Protein AF-A0A1H9ZX00-F1 (afdb_monomer_lite)

InterPro domains:
  IPR027417 P-loop containing nucleoside triphosphate hydrolase [G3DSA:3.40.50.300] (29-117)
  IPR027417 P-loop containing nucleoside triphosphate hydrolase [SSF52540] (1-117)
  IPR050093 ABC Transporter, Small Molecule Importer [PTHR42781] (38-117)

Organism: NCBI:txid29364

Sequence (117 aa):
MIRLECIDKVYRGESFEEKALNHVSLQIKDGEYFLDDIEIHNLPITQLHNIRKRKISFVFQQFALMNHCSVYENIEVPLLAQNVKKAIRKQIIMEKLEMLNIKELKNKLPIHISGGQ

Structure (mmCIF, N/CA/C/O backbone):
data_AF-A0A1H9ZX00-F1
#
_entry.id   AF-A0A1H9ZX00-F1
#
loop_
_atom_site.group_PDB
_atom_site.id
_atom_site.type_symbol
_atom_site.label_atom_id
_atom_site.label_alt_id
_atom_site.label_comp_id
_atom_site.label_asym_id
_atom_site.label_entity_id
_atom_site.label_seq_id
_atom_site.pdbx_PDB_ins_code
_atom_site.Cartn_x
_atom_site.Cartn_y
_atom_site.Cartn_z
_atom_site.occupancy
_atom_site.B_iso_or_equiv
_atom_site.auth_seq_id
_atom_site.auth_comp_id
_atom_site.auth_asym_id
_atom_site.auth_atom_id
_atom_site.pdbx_PDB_model_num
ATOM 1 N N . MET A 1 1 ? 16.647 -22.622 -13.330 1.00 27.69 1 MET A N 1
ATOM 2 C CA . MET A 1 1 ? 16.399 -22.972 -11.910 1.00 27.69 1 MET A CA 1
ATOM 3 C C . MET A 1 1 ? 16.317 -21.663 -11.136 1.00 27.69 1 MET A C 1
ATOM 5 O O . MET A 1 1 ? 17.322 -20.973 -11.053 1.00 27.69 1 MET A O 1
ATOM 9 N N . ILE A 1 2 ? 15.132 -21.252 -10.671 1.00 28.84 2 ILE A N 1
ATOM 10 C CA . ILE A 1 2 ? 14.977 -19.963 -9.973 1.00 28.84 2 ILE A CA 1
ATOM 11 C C . ILE A 1 2 ? 15.539 -20.131 -8.560 1.00 28.84 2 ILE A C 1
ATOM 13 O O . ILE A 1 2 ? 14.913 -20.765 -7.712 1.00 28.84 2 ILE A O 1
ATOM 17 N N . ARG A 1 3 ? 16.739 -19.600 -8.313 1.00 31.20 3 ARG A N 1
ATOM 18 C CA . ARG A 1 3 ? 17.324 -19.537 -6.973 1.00 31.20 3 ARG A CA 1
ATOM 19 C C . ARG A 1 3 ? 17.096 -18.134 -6.430 1.00 31.20 3 ARG A C 1
ATOM 21 O O . ARG A 1 3 ? 17.747 -17.185 -6.844 1.00 31.20 3 ARG A O 1
ATOM 28 N N . LEU A 1 4 ? 16.125 -18.015 -5.535 1.00 35.94 4 LEU A N 1
ATOM 29 C CA . LEU A 1 4 ? 15.854 -16.780 -4.811 1.00 35.94 4 LEU A CA 1
ATOM 30 C C . LEU A 1 4 ? 16.913 -16.655 -3.701 1.00 35.94 4 LEU A C 1
ATOM 32 O O . LEU A 1 4 ? 16.782 -17.265 -2.643 1.00 35.94 4 LEU A O 1
ATOM 36 N N . GLU A 1 5 ? 18.007 -15.942 -3.969 1.00 33.47 5 GLU A N 1
ATOM 37 C CA . GLU A 1 5 ? 19.001 -15.567 -2.951 1.00 33.47 5 GLU A CA 1
ATOM 38 C C . GLU A 1 5 ? 18.550 -14.242 -2.289 1.00 33.47 5 GLU A C 1
ATOM 40 O O . GLU A 1 5 ? 18.015 -13.371 -2.971 1.00 33.47 5 GLU A O 1
ATOM 45 N N . CYS A 1 6 ? 18.697 -14.118 -0.960 1.00 34.50 6 CYS A N 1
ATOM 46 C CA . CYS A 1 6 ? 18.129 -13.046 -0.110 1.00 34.50 6 CYS A CA 1
ATOM 47 C C . CYS A 1 6 ? 16.599 -13.087 0.120 1.00 34.50 6 CYS A C 1
ATOM 49 O O . CYS A 1 6 ? 15.951 -12.044 0.213 1.00 34.50 6 CYS A O 1
ATOM 51 N N . ILE A 1 7 ? 16.006 -14.277 0.285 1.00 37.69 7 ILE A N 1
ATOM 52 C CA . 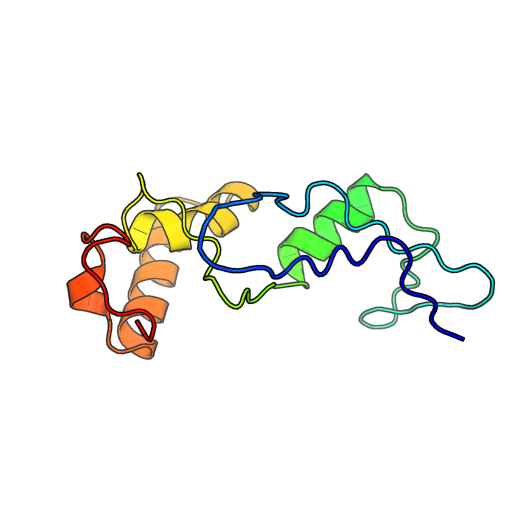ILE A 1 7 ? 14.734 -14.398 1.021 1.00 37.69 7 ILE A CA 1
ATOM 53 C C . ILE A 1 7 ? 15.067 -14.588 2.498 1.00 37.69 7 ILE A C 1
ATOM 55 O O . ILE A 1 7 ? 15.216 -15.716 2.967 1.00 37.69 7 ILE A O 1
ATOM 59 N N . ASP A 1 8 ? 15.169 -13.486 3.235 1.00 32.84 8 ASP A N 1
ATOM 60 C CA . ASP A 1 8 ? 15.180 -13.549 4.694 1.00 32.84 8 ASP A CA 1
ATOM 61 C C . ASP A 1 8 ? 13.766 -13.887 5.169 1.00 32.84 8 ASP A C 1
ATOM 63 O O . ASP A 1 8 ? 12.885 -13.038 5.302 1.00 32.84 8 ASP A O 1
ATOM 67 N N . LYS A 1 9 ? 13.532 -15.180 5.383 1.00 36.09 9 LYS A N 1
ATOM 68 C CA . LYS A 1 9 ? 12.382 -15.679 6.128 1.00 36.09 9 LYS A CA 1
ATOM 69 C C . LYS A 1 9 ? 12.851 -15.896 7.564 1.00 36.09 9 LYS A C 1
ATOM 71 O O . LYS A 1 9 ? 13.351 -16.968 7.889 1.00 36.09 9 LYS A O 1
ATOM 76 N N . VAL A 1 10 ? 12.716 -14.879 8.413 1.00 31.44 10 VAL A N 1
ATOM 77 C CA . VAL A 1 10 ? 12.960 -15.021 9.855 1.00 31.44 10 VAL A CA 1
ATOM 78 C C . VAL A 1 10 ? 11.620 -15.022 10.576 1.00 31.44 10 VAL A C 1
ATOM 80 O O . VAL A 1 10 ? 10.887 -14.041 10.567 1.00 31.44 10 VAL A O 1
ATOM 83 N N . TYR A 1 11 ? 11.305 -16.160 11.186 1.00 33.22 11 TYR A N 1
ATOM 84 C CA . TYR A 1 11 ? 10.264 -16.302 12.192 1.00 33.22 11 TYR A CA 1
ATOM 85 C C . TYR A 1 11 ? 10.911 -16.881 13.438 1.00 33.22 11 TYR A C 1
ATOM 87 O O . TYR A 1 11 ? 11.432 -17.995 13.372 1.00 33.22 11 TYR A O 1
ATOM 95 N N . ARG A 1 12 ? 10.824 -16.181 14.571 1.00 24.89 12 ARG A N 1
ATOM 96 C CA . ARG A 1 12 ? 10.861 -16.810 15.897 1.00 24.89 12 ARG A CA 1
ATOM 97 C C . ARG A 1 12 ? 10.168 -15.939 16.940 1.00 24.89 12 ARG A C 1
ATOM 99 O O . ARG A 1 12 ? 10.262 -14.719 16.904 1.00 24.89 12 ARG A O 1
ATOM 106 N N . GLY A 1 13 ? 9.400 -16.620 17.789 1.00 40.22 13 GLY A N 1
ATOM 107 C CA . GLY A 1 13 ? 8.491 -16.048 18.772 1.00 40.22 13 GLY A CA 1
ATOM 108 C C . GLY A 1 13 ? 9.150 -15.562 20.064 1.00 40.22 13 GLY A C 1
ATOM 109 O O . GLY A 1 13 ? 10.326 -15.795 20.326 1.00 40.22 13 GLY A O 1
ATOM 1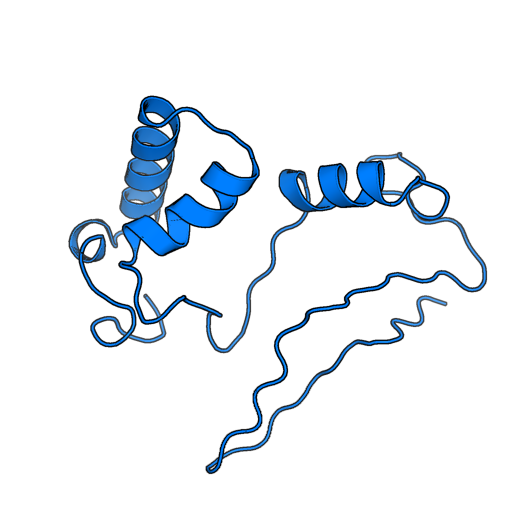10 N N . GLU A 1 14 ? 8.301 -14.879 20.830 1.00 35.50 14 GLU A N 1
ATOM 111 C CA . GLU A 1 14 ? 8.410 -14.296 22.178 1.00 35.50 14 GLU A CA 1
ATOM 112 C C . GLU A 1 14 ? 9.499 -13.263 22.485 1.00 35.50 14 GLU A C 1
ATOM 114 O O . GLU A 1 14 ? 9.352 -12.536 23.465 1.00 35.50 14 GLU A O 1
ATOM 119 N N . SER A 1 15 ? 10.517 -13.048 21.653 1.00 36.06 15 SER A N 1
ATOM 120 C CA . SER A 1 15 ? 11.398 -11.876 21.812 1.00 36.06 15 SER A CA 1
ATOM 121 C C . SER A 1 15 ? 11.976 -11.451 20.462 1.00 36.06 15 SER A C 1
ATOM 123 O O . SER A 1 15 ? 12.769 -12.168 19.868 1.00 36.06 15 SER A O 1
ATOM 125 N N . PHE A 1 16 ? 11.492 -10.314 19.961 1.00 32.75 16 PHE A N 1
ATOM 126 C CA . PHE A 1 16 ? 11.690 -9.729 18.629 1.00 32.75 16 PHE A CA 1
ATOM 127 C C . PHE A 1 16 ? 13.099 -9.866 18.011 1.00 32.75 16 PHE A C 1
ATOM 129 O O . PHE A 1 16 ? 14.083 -9.451 18.614 1.00 32.75 16 PHE A O 1
ATOM 136 N N . GLU A 1 17 ? 13.159 -10.267 16.733 1.00 29.73 17 GLU A N 1
ATOM 137 C CA . GLU A 1 17 ? 14.181 -9.796 15.786 1.00 29.73 17 GLU A CA 1
ATOM 138 C C . GLU A 1 17 ? 13.500 -9.242 14.528 1.00 29.73 17 GLU A C 1
ATOM 140 O O . GLU A 1 17 ? 12.862 -9.955 13.752 1.00 29.73 17 GLU A O 1
ATOM 145 N N . GLU A 1 18 ? 13.629 -7.930 14.354 1.00 38.25 18 GLU A N 1
ATOM 146 C CA . GLU A 1 18 ? 13.104 -7.155 13.240 1.00 38.25 18 GLU A CA 1
ATOM 147 C C . GLU A 1 18 ? 14.196 -7.043 12.162 1.00 38.25 18 GLU A C 1
ATOM 149 O O . GLU A 1 18 ? 15.205 -6.361 12.341 1.00 38.25 18 GLU A O 1
ATOM 154 N N . LYS A 1 19 ? 14.008 -7.715 11.021 1.00 34.88 19 LYS A N 1
ATOM 155 C CA . LYS A 1 19 ? 14.746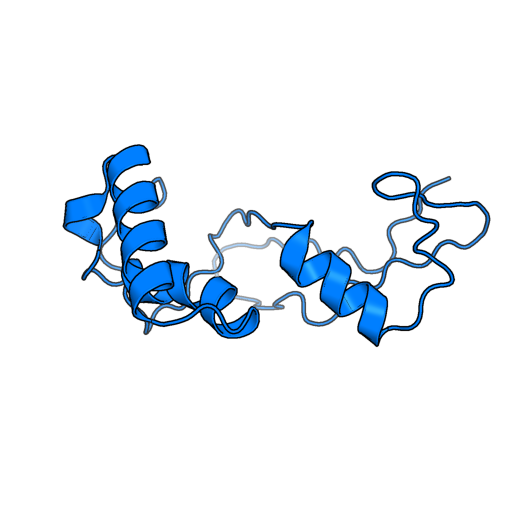 -7.420 9.784 1.00 34.88 19 LYS A CA 1
ATOM 156 C C . LYS A 1 19 ? 13.757 -7.180 8.657 1.00 34.88 19 LYS A C 1
ATOM 158 O O . LYS A 1 19 ? 13.352 -8.085 7.933 1.00 34.88 19 LYS A O 1
ATOM 163 N N . ALA A 1 20 ? 13.353 -5.919 8.541 1.00 35.94 20 ALA A N 1
ATOM 164 C CA . ALA A 1 20 ? 12.619 -5.418 7.395 1.00 35.94 20 ALA A CA 1
ATOM 165 C C . ALA A 1 20 ? 13.467 -5.565 6.118 1.00 35.94 20 ALA A C 1
ATOM 167 O O . ALA A 1 20 ? 14.665 -5.275 6.100 1.00 35.94 20 ALA A O 1
ATOM 168 N N . LEU A 1 21 ? 12.806 -6.037 5.062 1.00 42.78 21 LEU A N 1
ATOM 169 C CA . LEU A 1 21 ? 13.308 -6.411 3.737 1.00 42.78 21 LEU A CA 1
ATOM 170 C C . LEU A 1 21 ? 13.912 -5.233 2.949 1.00 42.78 21 LEU A C 1
ATOM 172 O O . LEU A 1 21 ? 13.413 -4.854 1.889 1.00 42.78 21 LEU A O 1
ATOM 176 N N . ASN A 1 22 ? 15.005 -4.652 3.434 1.00 35.31 22 ASN A N 1
ATOM 177 C CA . ASN A 1 22 ? 15.634 -3.508 2.775 1.00 35.31 22 ASN A CA 1
ATOM 178 C C . ASN A 1 22 ? 16.297 -3.866 1.429 1.00 35.31 22 ASN A C 1
ATOM 180 O O . ASN A 1 22 ? 16.512 -2.974 0.609 1.00 35.31 22 ASN A O 1
ATOM 184 N N . HIS A 1 23 ? 16.567 -5.147 1.140 1.00 38.50 23 HIS A N 1
ATOM 185 C CA . HIS A 1 23 ? 17.299 -5.565 -0.063 1.00 38.50 23 HIS A CA 1
ATOM 186 C C . HIS A 1 23 ? 16.733 -6.834 -0.716 1.00 38.50 23 HIS A C 1
ATOM 188 O O . HIS A 1 23 ? 17.378 -7.877 -0.744 1.00 38.50 23 HIS A O 1
ATOM 194 N N . VAL A 1 24 ? 15.543 -6.750 -1.319 1.00 42.56 24 VAL A N 1
ATOM 195 C CA . VAL A 1 24 ? 15.132 -7.768 -2.302 1.00 42.56 24 VAL A CA 1
ATOM 196 C C . VAL A 1 24 ? 15.901 -7.520 -3.608 1.00 42.56 24 VAL A C 1
ATOM 198 O O . VAL A 1 24 ? 15.522 -6.674 -4.432 1.00 42.56 24 VAL A O 1
ATOM 201 N N . SER A 1 25 ? 17.006 -8.241 -3.803 1.00 38.91 25 SER A N 1
ATOM 202 C CA . SER A 1 25 ? 17.698 -8.354 -5.091 1.00 38.91 25 SER A CA 1
ATOM 203 C C . SER A 1 25 ? 17.313 -9.664 -5.773 1.00 38.91 25 SER A C 1
ATOM 205 O O . SER A 1 25 ? 17.641 -10.740 -5.293 1.00 38.91 25 SER A O 1
ATOM 207 N N . LEU A 1 26 ? 16.630 -9.567 -6.913 1.00 42.94 26 LEU A N 1
ATOM 208 C CA . LEU A 1 26 ? 16.442 -10.689 -7.830 1.00 42.94 26 LEU A CA 1
ATOM 209 C C . LEU A 1 26 ? 17.709 -10.787 -8.684 1.00 42.94 26 LEU A C 1
ATOM 211 O O . LEU A 1 26 ? 17.929 -9.926 -9.532 1.00 42.94 26 LEU A O 1
ATOM 215 N N . GLN A 1 27 ? 18.546 -11.793 -8.435 1.00 42.06 27 GLN A N 1
ATOM 216 C CA . GLN A 1 27 ? 19.667 -12.139 -9.308 1.00 42.06 27 GLN A CA 1
ATOM 217 C C . GLN A 1 27 ? 19.367 -13.449 -10.028 1.00 42.06 27 GLN A C 1
ATOM 219 O O . GLN A 1 27 ? 19.034 -14.454 -9.400 1.00 42.06 27 GLN A O 1
ATOM 224 N N . ILE A 1 28 ? 19.494 -13.430 -11.352 1.00 46.78 28 ILE A N 1
ATOM 225 C CA . ILE A 1 28 ? 19.354 -14.613 -12.196 1.00 46.78 28 ILE A CA 1
ATOM 226 C C . ILE A 1 28 ? 20.755 -15.041 -12.586 1.00 46.78 28 ILE A C 1
ATOM 228 O O . ILE A 1 28 ? 21.476 -14.280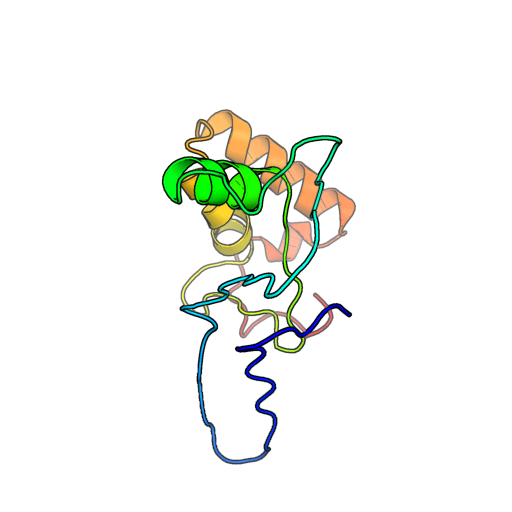 -13.220 1.00 46.78 28 ILE A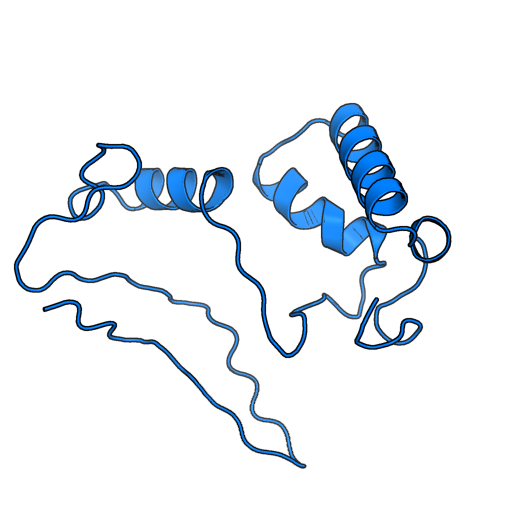 O 1
ATOM 232 N N . LYS A 1 29 ? 21.156 -16.233 -12.138 1.00 43.75 29 LYS A N 1
ATOM 233 C CA . LYS A 1 29 ? 22.495 -16.765 -12.408 1.00 43.75 29 LYS A CA 1
ATOM 234 C C . LYS A 1 29 ? 22.629 -17.413 -13.785 1.00 43.75 29 LYS A C 1
ATOM 236 O O . LYS A 1 29 ? 23.753 -17.494 -14.228 1.00 43.75 29 LYS A O 1
ATOM 241 N N . ASP A 1 30 ? 21.524 -17.806 -14.428 1.00 43.81 30 ASP A N 1
ATOM 242 C CA . ASP A 1 30 ? 21.430 -18.191 -15.847 1.00 43.81 30 ASP A CA 1
ATOM 243 C C . ASP A 1 30 ? 19.941 -18.298 -16.245 1.00 43.81 30 ASP A C 1
ATOM 245 O O . ASP A 1 30 ? 19.184 -19.064 -15.631 1.00 43.81 30 ASP A O 1
ATOM 249 N N . GLY A 1 31 ? 19.509 -17.514 -17.241 1.00 52.78 31 GLY A N 1
ATOM 250 C CA . GLY A 1 31 ? 18.151 -17.527 -17.804 1.00 52.78 31 GLY A CA 1
ATOM 251 C C . GLY A 1 31 ? 17.523 -16.141 -17.979 1.00 52.78 31 GLY A C 1
ATOM 252 O O . GLY A 1 31 ? 17.972 -15.160 -17.395 1.00 52.78 31 GLY A O 1
ATOM 253 N N . GLU A 1 32 ? 16.451 -16.073 -18.766 1.00 55.94 32 GLU A N 1
ATOM 254 C CA . GLU A 1 32 ? 15.712 -14.836 -19.012 1.00 55.94 32 GLU A CA 1
ATOM 255 C C . GLU A 1 32 ? 14.485 -14.744 -18.090 1.00 55.94 32 GLU A C 1
ATOM 257 O O . GLU A 1 32 ? 13.747 -15.715 -17.912 1.00 55.94 32 GLU A O 1
ATOM 262 N N . TYR A 1 33 ? 14.255 -13.575 -17.487 1.00 64.75 33 TYR A N 1
ATOM 263 C CA . TYR A 1 33 ? 13.026 -13.287 -16.739 1.00 64.75 33 TYR A CA 1
ATOM 264 C C . TYR A 1 33 ? 12.285 -12.121 -17.354 1.00 64.75 33 TYR A C 1
ATOM 266 O O . TYR A 1 33 ? 12.803 -11.000 -17.411 1.00 64.75 33 TYR A O 1
ATOM 274 N N . PHE A 1 34 ? 11.056 -12.422 -17.754 1.00 64.50 34 PHE A N 1
ATOM 275 C CA . PHE A 1 34 ? 10.126 -11.485 -18.340 1.00 64.50 34 PHE A CA 1
ATOM 276 C C . PHE A 1 34 ? 9.005 -11.169 -17.353 1.00 64.50 34 PHE A C 1
ATOM 278 O O . PHE A 1 34 ? 8.452 -12.066 -16.716 1.00 64.50 34 PHE A O 1
ATOM 285 N N . LEU A 1 35 ? 8.658 -9.891 -17.248 1.00 68.31 35 LEU A N 1
ATOM 286 C CA . LEU A 1 35 ? 7.436 -9.424 -16.604 1.00 68.31 35 LEU A CA 1
ATOM 287 C C . LEU A 1 35 ? 6.647 -8.631 -17.642 1.00 68.31 35 LEU A C 1
ATOM 289 O O . LEU A 1 35 ? 7.160 -7.632 -18.137 1.00 68.31 35 LEU A O 1
ATOM 293 N N . ASP A 1 36 ? 5.422 -9.055 -17.956 1.00 70.19 36 ASP A N 1
ATOM 294 C CA . ASP A 1 36 ? 4.608 -8.458 -19.028 1.00 70.19 36 ASP A CA 1
ATOM 295 C C . ASP A 1 36 ? 5.388 -8.354 -20.363 1.00 70.19 36 ASP A C 1
ATOM 297 O O . ASP A 1 36 ? 5.437 -7.289 -20.971 1.00 70.19 36 ASP A O 1
ATOM 301 N N . ASP A 1 37 ? 6.067 -9.435 -20.769 1.00 76.00 37 ASP A N 1
ATOM 302 C CA . ASP A 1 37 ? 6.937 -9.511 -21.963 1.00 76.00 37 ASP A CA 1
ATOM 303 C C . ASP A 1 37 ? 8.171 -8.586 -21.949 1.00 76.00 37 ASP A C 1
ATOM 305 O O . ASP A 1 37 ? 8.890 -8.471 -22.941 1.00 76.00 37 ASP A O 1
ATOM 309 N N . ILE A 1 38 ? 8.474 -7.952 -20.812 1.00 69.81 38 ILE A N 1
ATOM 310 C CA . ILE A 1 38 ? 9.666 -7.118 -20.637 1.00 69.81 38 ILE A CA 1
ATOM 311 C C . ILE A 1 38 ? 10.743 -7.928 -19.932 1.00 69.81 38 ILE A C 1
ATOM 313 O O . ILE A 1 38 ? 10.557 -8.345 -18.792 1.00 69.81 38 ILE A O 1
ATOM 317 N N . GLU A 1 39 ? 11.894 -8.092 -20.573 1.00 76.56 39 GLU A N 1
ATOM 318 C CA . GLU A 1 39 ? 13.079 -8.688 -19.966 1.00 76.56 39 GLU A CA 1
ATOM 319 C C . GLU A 1 39 ? 13.609 -7.781 -18.845 1.00 76.56 39 GLU A C 1
ATOM 321 O O . GLU A 1 39 ? 14.161 -6.713 -19.109 1.00 76.56 39 GLU A O 1
ATOM 326 N N . ILE A 1 40 ? 13.425 -8.164 -17.577 1.00 76.00 40 ILE A N 1
ATOM 327 C CA . ILE A 1 40 ? 13.705 -7.235 -16.471 1.00 76.00 40 ILE A CA 1
ATOM 328 C C . ILE A 1 40 ? 15.104 -7.365 -15.862 1.00 76.00 40 ILE A C 1
ATOM 330 O O . ILE A 1 40 ? 15.574 -6.442 -15.204 1.00 76.00 40 ILE A O 1
ATOM 334 N N . HIS A 1 41 ? 15.777 -8.499 -16.046 1.00 72.19 41 HIS A N 1
ATOM 335 C CA . HIS A 1 41 ? 17.026 -8.813 -15.343 1.00 72.19 41 HIS A CA 1
ATOM 336 C C . HIS A 1 41 ? 18.245 -8.022 -15.847 1.00 72.19 41 HIS A C 1
ATOM 338 O O . HIS A 1 41 ? 19.201 -7.848 -15.096 1.00 72.19 41 HIS A O 1
ATOM 344 N N . ASN A 1 42 ? 18.163 -7.471 -17.060 1.00 74.31 42 ASN A N 1
ATOM 345 C CA . ASN A 1 42 ? 19.163 -6.575 -17.643 1.00 74.31 42 ASN A CA 1
ATOM 346 C C . ASN A 1 42 ? 18.782 -5.086 -17.535 1.00 74.31 42 ASN A C 1
ATOM 348 O O . ASN A 1 42 ? 19.498 -4.219 -18.041 1.00 74.31 42 ASN A O 1
ATOM 352 N N . LEU A 1 43 ? 17.667 -4.752 -16.872 1.00 78.31 43 LEU A N 1
ATOM 353 C CA . LEU A 1 43 ? 17.230 -3.363 -16.768 1.00 78.31 43 LEU A CA 1
ATOM 354 C C . LEU A 1 43 ? 18.039 -2.576 -15.729 1.00 78.31 43 LEU A C 1
ATOM 356 O O . LEU A 1 43 ? 18.352 -3.088 -14.650 1.00 78.31 43 LEU A O 1
ATOM 360 N N . PRO A 1 44 ? 18.288 -1.277 -15.981 1.00 84.25 44 PRO A N 1
ATOM 361 C CA . PRO A 1 44 ? 18.848 -0.381 -14.982 1.00 84.25 44 PRO A CA 1
ATOM 362 C C . PRO A 1 44 ? 18.017 -0.368 -13.696 1.00 84.25 44 PRO A C 1
ATOM 364 O O . PRO A 1 44 ? 16.783 -0.409 -13.722 1.00 84.25 44 PRO A O 1
ATOM 367 N N . ILE A 1 45 ? 18.685 -0.195 -12.554 1.00 77.94 45 ILE A N 1
ATOM 368 C CA . ILE A 1 45 ? 18.041 -0.219 -11.231 1.00 77.94 45 ILE A CA 1
ATOM 369 C C . ILE A 1 45 ? 16.895 0.796 -11.091 1.00 77.94 45 ILE A C 1
ATOM 371 O O . ILE A 1 45 ? 15.906 0.550 -10.404 1.00 77.94 45 ILE A O 1
ATOM 375 N N . THR A 1 46 ? 16.988 1.930 -11.785 1.00 80.94 46 THR A N 1
ATOM 376 C CA . THR A 1 46 ? 15.943 2.960 -11.837 1.00 80.94 46 THR A CA 1
ATOM 377 C C . THR A 1 46 ? 14.674 2.458 -12.526 1.00 80.94 46 THR A C 1
ATOM 379 O O . THR A 1 46 ? 13.568 2.728 -12.055 1.00 80.94 46 THR A O 1
ATOM 382 N N . GLN A 1 47 ? 14.815 1.687 -13.603 1.00 81.75 47 GLN A N 1
ATOM 383 C CA . GLN A 1 47 ? 13.692 1.077 -14.310 1.00 81.75 47 GLN A CA 1
ATOM 384 C C . GLN A 1 47 ? 13.085 -0.060 -13.487 1.00 81.75 47 GLN A C 1
ATOM 386 O O . GLN A 1 47 ? 11.864 -0.112 -13.334 1.00 81.75 47 GLN A O 1
ATOM 391 N N . LEU A 1 48 ? 13.922 -0.882 -12.847 1.00 79.56 48 LEU A N 1
ATOM 392 C CA . LEU A 1 48 ? 13.468 -1.897 -11.893 1.00 79.56 48 LEU A CA 1
ATOM 393 C C . LEU A 1 48 ? 12.654 -1.289 -10.743 1.00 79.56 48 LEU A C 1
ATOM 395 O O . LEU A 1 48 ? 11.597 -1.812 -10.391 1.00 79.56 48 LEU A O 1
ATOM 399 N N . HIS A 1 49 ? 13.092 -0.159 -10.182 1.00 78.62 49 HIS A N 1
ATOM 400 C CA . HIS A 1 49 ? 12.324 0.558 -9.162 1.00 78.62 49 HIS A CA 1
ATOM 401 C C . HIS A 1 49 ? 10.964 1.034 -9.679 1.00 78.62 49 HIS A C 1
ATOM 403 O O . HIS A 1 49 ? 9.964 0.901 -8.973 1.00 78.62 49 HIS A O 1
ATOM 409 N N . ASN A 1 50 ? 10.902 1.557 -10.904 1.00 81.31 50 ASN A N 1
ATOM 410 C CA . ASN A 1 50 ? 9.643 2.000 -11.502 1.00 81.31 50 ASN A CA 1
ATOM 411 C C . ASN A 1 50 ? 8.675 0.838 -11.739 1.00 81.31 50 ASN A C 1
ATOM 413 O O . ASN A 1 50 ? 7.482 0.977 -11.464 1.00 81.31 50 ASN A O 1
ATOM 417 N N . ILE A 1 51 ? 9.188 -0.307 -12.194 1.00 81.25 51 ILE A N 1
ATOM 418 C CA . ILE A 1 51 ? 8.405 -1.534 -12.358 1.00 81.25 51 ILE A CA 1
ATOM 419 C C . ILE A 1 51 ? 7.861 -1.987 -11.003 1.00 81.25 51 ILE A C 1
ATOM 421 O O . ILE A 1 51 ? 6.649 -2.134 -10.854 1.00 81.25 51 ILE A O 1
ATOM 425 N N . ARG A 1 52 ? 8.723 -2.116 -9.985 1.00 78.62 52 ARG A N 1
ATOM 426 C CA . ARG A 1 52 ? 8.316 -2.522 -8.628 1.00 78.62 52 ARG A CA 1
ATOM 427 C C . ARG A 1 52 ? 7.206 -1.634 -8.075 1.00 78.62 52 ARG A C 1
ATOM 429 O O . ARG A 1 52 ? 6.197 -2.152 -7.622 1.00 78.62 52 ARG A O 1
ATOM 436 N N . LYS A 1 53 ? 7.357 -0.309 -8.182 1.00 77.38 53 LYS A N 1
ATOM 437 C CA . LYS A 1 53 ? 6.368 0.665 -7.688 1.00 77.38 53 LYS A CA 1
ATOM 438 C C . LYS A 1 53 ? 4.990 0.552 -8.347 1.00 77.38 53 LYS A C 1
ATOM 440 O O . LYS A 1 53 ? 4.020 1.006 -7.751 1.00 77.38 53 LYS A O 1
ATOM 445 N N . ARG A 1 54 ? 4.905 0.036 -9.578 1.00 80.31 54 ARG A N 1
ATOM 446 C CA . ARG A 1 54 ? 3.672 0.046 -10.388 1.00 80.31 54 ARG A CA 1
ATOM 447 C C . ARG A 1 54 ? 3.037 -1.325 -10.583 1.00 80.31 54 ARG A C 1
ATOM 449 O O . ARG A 1 54 ? 1.838 -1.394 -10.826 1.00 80.31 54 ARG A O 1
ATOM 456 N N . LYS A 1 55 ? 3.836 -2.388 -10.557 1.00 78.44 55 LYS A N 1
ATOM 457 C CA . LYS A 1 55 ? 3.427 -3.733 -10.989 1.00 78.44 55 LYS A CA 1
ATOM 458 C C . LYS A 1 55 ? 3.519 -4.778 -9.889 1.00 78.44 55 LYS A C 1
ATOM 460 O O . LYS A 1 55 ? 2.937 -5.844 -10.027 1.00 78.44 55 LYS A O 1
ATOM 465 N N . ILE A 1 56 ? 4.246 -4.490 -8.812 1.00 80.31 56 ILE A N 1
ATOM 466 C CA . ILE A 1 56 ? 4.508 -5.458 -7.751 1.00 80.31 56 ILE A CA 1
ATOM 467 C C . ILE A 1 56 ? 3.916 -4.929 -6.450 1.00 80.31 56 ILE A C 1
ATOM 469 O O . ILE A 1 56 ? 4.066 -3.761 -6.103 1.00 80.31 56 ILE A O 1
ATOM 473 N N . SER A 1 57 ? 3.217 -5.800 -5.733 1.00 78.31 57 SER A N 1
ATOM 474 C CA . SER A 1 57 ? 2.679 -5.539 -4.399 1.00 78.31 57 SER A CA 1
ATOM 475 C C . SER A 1 57 ? 3.085 -6.675 -3.471 1.00 78.31 57 SER A C 1
ATOM 477 O O . SER A 1 57 ? 3.262 -7.809 -3.914 1.00 78.31 57 SER A O 1
ATOM 479 N N . PHE A 1 58 ? 3.251 -6.365 -2.189 1.00 79.00 58 PHE A N 1
ATOM 480 C CA . PHE A 1 58 ? 3.667 -7.324 -1.171 1.00 79.00 58 PHE A CA 1
ATOM 481 C C . PHE A 1 58 ? 2.583 -7.436 -0.104 1.00 79.00 58 PHE A C 1
ATOM 483 O O . PHE A 1 58 ? 1.981 -6.434 0.275 1.00 79.00 58 PHE A O 1
ATOM 490 N N . VAL A 1 59 ? 2.365 -8.652 0.393 1.00 79.12 59 VAL A N 1
ATOM 491 C CA . VAL A 1 59 ? 1.528 -8.925 1.563 1.00 79.12 59 VAL A CA 1
ATOM 492 C C . VAL A 1 59 ? 2.394 -9.668 2.569 1.00 79.12 59 VAL A C 1
ATOM 494 O O . VAL A 1 59 ? 3.011 -10.681 2.235 1.00 79.12 59 VAL A O 1
ATOM 497 N N . PHE A 1 60 ? 2.463 -9.147 3.790 1.00 78.31 60 PHE A N 1
ATOM 498 C CA . PHE A 1 60 ? 3.272 -9.700 4.872 1.00 78.31 60 PHE A CA 1
ATOM 499 C C . PHE A 1 60 ? 2.373 -10.334 5.924 1.00 78.31 60 PHE A C 1
ATOM 501 O O . PHE A 1 60 ? 1.283 -9.839 6.192 1.00 78.31 60 PHE A O 1
ATOM 508 N N . GLN A 1 61 ? 2.848 -11.400 6.563 1.00 75.88 61 GLN A N 1
ATOM 509 C CA . GLN A 1 61 ? 2.081 -12.086 7.606 1.00 75.88 61 GLN A CA 1
ATOM 510 C C . GLN A 1 61 ? 1.893 -11.232 8.878 1.00 75.88 61 GLN A C 1
ATOM 512 O O . GLN A 1 61 ? 0.867 -11.366 9.530 1.00 75.88 61 GLN A O 1
ATOM 517 N N . GLN A 1 62 ? 2.823 -10.321 9.198 1.00 78.31 62 GLN A N 1
ATOM 518 C CA . GLN A 1 62 ? 2.679 -9.302 10.258 1.00 78.31 62 GLN A CA 1
ATOM 519 C C . GLN A 1 62 ? 2.213 -7.937 9.716 1.00 78.31 62 GLN A C 1
ATOM 521 O O . GLN A 1 62 ? 2.434 -6.910 10.353 1.00 78.31 62 GLN A O 1
ATOM 526 N N . PHE A 1 63 ? 1.597 -7.903 8.530 1.00 78.62 63 PHE A N 1
ATOM 527 C CA . PHE A 1 63 ? 0.954 -6.731 7.909 1.00 78.62 63 PHE A CA 1
ATOM 528 C C . PHE A 1 63 ? 1.864 -5.534 7.564 1.00 78.62 63 PHE A C 1
ATOM 530 O O . PHE A 1 63 ? 1.469 -4.708 6.750 1.00 78.62 63 PHE A O 1
ATOM 537 N N . ALA A 1 64 ? 3.087 -5.460 8.106 1.00 85.56 64 ALA A N 1
ATOM 538 C CA . ALA A 1 64 ? 4.087 -4.409 7.874 1.00 85.56 64 ALA A CA 1
ATOM 539 C C . ALA A 1 64 ? 3.516 -2.975 7.925 1.00 85.56 64 ALA A C 1
ATOM 541 O O . ALA A 1 64 ? 3.944 -2.097 7.175 1.00 85.56 64 ALA A O 1
ATOM 542 N N . LEU A 1 65 ? 2.533 -2.746 8.800 1.00 90.62 65 LEU A N 1
ATOM 543 C CA . LEU A 1 65 ? 1.905 -1.442 8.977 1.00 90.62 65 LEU A CA 1
ATOM 544 C C . LEU A 1 65 ? 2.818 -0.515 9.789 1.00 90.62 65 LEU A C 1
ATOM 546 O O . LEU A 1 65 ? 3.446 -0.917 10.768 1.00 90.62 65 LEU A O 1
ATOM 550 N N . MET A 1 66 ? 2.851 0.760 9.417 1.00 92.50 66 MET A N 1
ATOM 551 C CA . MET A 1 66 ? 3.475 1.815 10.208 1.00 92.50 66 MET A CA 1
ATOM 552 C C . MET A 1 66 ? 2.590 2.114 11.418 1.00 92.50 66 MET A C 1
ATOM 554 O O . MET A 1 66 ? 1.526 2.721 11.293 1.00 92.50 66 MET A O 1
ATOM 558 N N . ASN A 1 67 ? 3.051 1.707 12.601 1.00 91.88 67 ASN A N 1
ATOM 559 C CA . ASN A 1 67 ? 2.294 1.799 13.856 1.00 91.88 67 ASN A CA 1
ATOM 560 C C . ASN A 1 67 ? 1.933 3.232 14.284 1.00 91.88 67 ASN A C 1
ATOM 562 O O . ASN A 1 67 ? 0.982 3.428 15.036 1.00 91.88 67 ASN A O 1
ATOM 566 N N . HIS A 1 68 ? 2.685 4.228 13.810 1.00 93.44 68 HIS A N 1
ATOM 567 C CA . HIS A 1 68 ? 2.457 5.650 14.088 1.00 93.44 68 HIS A CA 1
ATOM 568 C C . HIS A 1 68 ? 1.577 6.343 13.034 1.00 93.44 68 HIS A C 1
ATOM 570 O O . HIS A 1 68 ? 1.328 7.540 13.142 1.00 93.44 68 HIS A O 1
ATOM 576 N N . CYS A 1 69 ? 1.115 5.603 12.025 1.00 95.00 69 CYS A N 1
ATOM 577 C CA . CYS A 1 69 ? 0.222 6.085 10.982 1.00 95.00 69 CYS A CA 1
ATOM 578 C C . CYS A 1 69 ? -1.148 5.426 11.132 1.00 95.00 69 CYS A C 1
ATOM 580 O O . CYS A 1 69 ? -1.259 4.252 11.480 1.00 95.00 69 CYS A O 1
ATOM 582 N N . SER A 1 70 ? -2.205 6.163 10.827 1.00 97.50 70 SER A N 1
ATOM 583 C CA . SER A 1 70 ? -3.561 5.631 10.706 1.00 97.50 70 SER A CA 1
ATOM 584 C C . SER A 1 70 ? -3.686 4.632 9.549 1.00 97.50 70 SER A C 1
ATOM 586 O O . SER A 1 70 ? -2.824 4.565 8.667 1.00 97.50 70 SER A O 1
ATOM 588 N N . VAL A 1 71 ? -4.781 3.867 9.515 1.00 96.31 71 VAL A N 1
ATOM 589 C CA . VAL A 1 71 ? -5.113 2.988 8.378 1.00 96.31 71 VAL A CA 1
ATOM 590 C C . VAL A 1 71 ? -5.113 3.777 7.065 1.00 96.31 71 VAL A C 1
ATOM 592 O O . VAL A 1 71 ? -4.522 3.342 6.080 1.00 96.31 71 VAL A O 1
ATOM 595 N N . TYR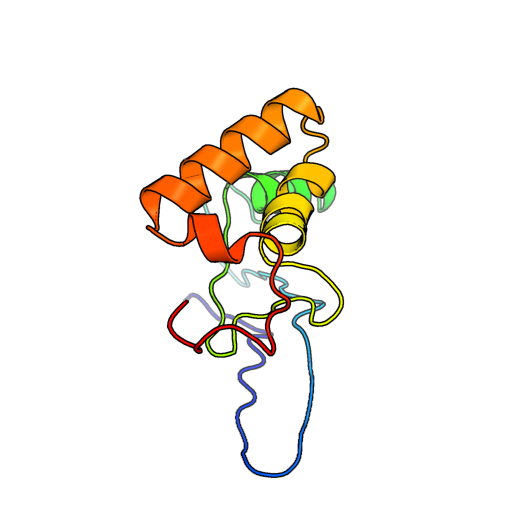 A 1 72 ? -5.709 4.973 7.053 1.00 97.75 72 TYR A N 1
ATOM 596 C CA . TYR A 1 72 ? -5.716 5.845 5.879 1.00 97.75 72 TYR A CA 1
ATOM 597 C C . TYR A 1 72 ? -4.295 6.191 5.414 1.00 97.75 72 TYR A C 1
ATOM 599 O O . TYR A 1 72 ? -3.986 6.071 4.230 1.00 97.75 72 TYR A O 1
ATOM 607 N N . GLU A 1 73 ? -3.427 6.603 6.338 1.00 96.94 73 GLU A N 1
ATOM 608 C CA . GLU A 1 73 ? -2.051 7.005 6.026 1.00 96.94 73 GLU A CA 1
ATOM 609 C C . GLU A 1 73 ? -1.205 5.818 5.551 1.00 96.94 73 GLU A C 1
ATOM 611 O O . GLU A 1 73 ? -0.443 5.956 4.595 1.00 96.94 73 GLU A O 1
ATOM 616 N N . ASN A 1 74 ? -1.396 4.633 6.139 1.00 95.12 74 ASN A N 1
ATOM 617 C CA . ASN A 1 74 ? -0.756 3.397 5.684 1.00 95.12 74 ASN A CA 1
ATOM 618 C C . ASN A 1 74 ? -1.110 3.067 4.223 1.00 95.12 74 ASN A C 1
ATOM 620 O O . ASN A 1 74 ? -0.225 2.724 3.439 1.00 95.12 74 ASN A O 1
ATOM 624 N N . ILE A 1 75 ? -2.378 3.237 3.829 1.00 95.06 75 ILE A N 1
ATOM 625 C CA . ILE A 1 75 ? -2.819 3.060 2.433 1.00 95.06 75 ILE A CA 1
ATOM 626 C C . ILE A 1 75 ? -2.289 4.202 1.538 1.00 95.06 75 ILE A C 1
ATOM 628 O O . ILE A 1 75 ? -2.047 4.007 0.344 1.00 95.06 75 ILE A O 1
ATOM 632 N N . GLU A 1 76 ? -2.077 5.403 2.087 1.00 96.19 76 GLU A N 1
ATOM 633 C CA . GLU A 1 76 ? -1.619 6.575 1.331 1.00 96.19 76 GLU A CA 1
ATOM 634 C C . GLU A 1 76 ? -0.135 6.514 0.927 1.00 96.19 76 GLU A C 1
ATOM 636 O O . GLU A 1 76 ? 0.223 6.998 -0.153 1.00 96.19 76 GLU A O 1
ATOM 641 N N . VAL A 1 77 ? 0.735 5.910 1.741 1.00 92.56 77 VAL A N 1
ATOM 642 C CA . VAL A 1 77 ? 2.191 5.856 1.493 1.00 92.56 77 VAL A CA 1
ATOM 643 C C . VAL A 1 77 ? 2.595 5.337 0.104 1.00 92.56 77 VAL A C 1
ATOM 645 O O . VAL A 1 77 ? 3.360 6.034 -0.577 1.00 92.56 77 VAL A O 1
ATOM 648 N N . PRO A 1 78 ? 2.097 4.192 -0.404 1.00 89.25 78 PRO A N 1
ATOM 649 C CA . PRO A 1 78 ? 2.455 3.740 -1.751 1.00 89.25 78 PRO A CA 1
ATOM 650 C C . PRO A 1 78 ? 1.989 4.707 -2.852 1.00 89.25 78 PRO A C 1
ATOM 652 O O . PRO A 1 78 ? 2.633 4.808 -3.898 1.00 89.25 78 PRO A O 1
ATOM 655 N N . LEU A 1 79 ? 0.907 5.457 -2.625 1.00 93.19 79 LEU A N 1
ATOM 656 C CA . LEU A 1 79 ? 0.404 6.454 -3.572 1.00 93.19 79 LEU A CA 1
ATOM 657 C C . LEU A 1 79 ? 1.254 7.735 -3.557 1.00 93.19 79 LEU A C 1
ATOM 659 O O . LEU A 1 79 ? 1.453 8.359 -4.604 1.00 93.19 79 LEU A O 1
ATOM 663 N N . LEU A 1 80 ? 1.793 8.114 -2.392 1.00 91.75 80 LEU A N 1
ATOM 664 C CA . LEU A 1 80 ? 2.786 9.187 -2.266 1.00 91.75 80 LEU A CA 1
ATOM 665 C C . LEU A 1 80 ? 4.079 8.830 -3.003 1.00 91.75 80 LEU A C 1
ATOM 667 O O . LEU A 1 80 ? 4.578 9.641 -3.780 1.00 91.75 80 LEU A O 1
ATOM 671 N N . ALA A 1 81 ? 4.571 7.598 -2.847 1.00 87.56 81 ALA A N 1
ATOM 672 C CA . ALA A 1 81 ? 5.772 7.114 -3.536 1.00 87.56 81 ALA A CA 1
ATOM 673 C C . ALA A 1 81 ? 5.638 7.086 -5.075 1.00 87.56 81 ALA A C 1
ATOM 675 O O . ALA A 1 81 ? 6.652 7.061 -5.789 1.00 87.56 81 ALA A O 1
ATOM 676 N N . GLN A 1 82 ? 4.395 7.088 -5.570 1.00 88.75 82 GLN A N 1
ATOM 677 C CA . GLN A 1 82 ? 4.015 7.182 -6.982 1.00 88.75 82 GLN A CA 1
ATOM 678 C C . GLN A 1 82 ? 3.671 8.613 -7.434 1.00 88.75 82 GLN A C 1
ATOM 680 O O . GLN A 1 82 ? 3.301 8.810 -8.590 1.00 88.75 82 GLN A O 1
ATOM 685 N N . ASN A 1 83 ? 3.806 9.618 -6.562 1.00 91.75 83 ASN A N 1
ATOM 686 C CA . ASN A 1 83 ? 3.473 11.022 -6.832 1.00 91.75 83 ASN A CA 1
ATOM 687 C C . ASN A 1 83 ? 2.012 11.249 -7.274 1.00 91.75 83 ASN A C 1
ATOM 689 O O . ASN A 1 83 ? 1.711 12.175 -8.032 1.00 91.75 83 ASN A O 1
ATOM 693 N N . VAL A 1 84 ? 1.073 10.427 -6.795 1.00 94.25 84 VAL A N 1
ATOM 694 C CA . VAL A 1 84 ? -0.355 10.599 -7.097 1.00 94.25 84 VAL A CA 1
ATOM 695 C C . VAL A 1 84 ? -0.874 11.864 -6.403 1.00 94.25 84 VAL A C 1
ATOM 697 O O . VAL A 1 84 ? -0.600 12.093 -5.224 1.00 94.25 84 VAL A O 1
ATOM 700 N N . LYS A 1 85 ? -1.645 12.701 -7.110 1.00 97.31 85 LYS A N 1
ATOM 701 C CA . LYS A 1 85 ? -2.198 13.959 -6.568 1.00 97.31 85 LYS A CA 1
ATOM 702 C C . LYS A 1 85 ? -3.129 13.703 -5.379 1.00 97.31 85 LYS A C 1
ATOM 704 O O . LYS A 1 85 ? -3.938 12.781 -5.418 1.00 97.31 85 LYS A O 1
ATOM 709 N N . LYS A 1 86 ? -3.096 14.579 -4.366 1.00 96.31 86 LYS A N 1
ATOM 710 C CA . LYS A 1 86 ? -3.858 14.444 -3.103 1.00 96.31 86 LYS A CA 1
ATOM 711 C C . LYS A 1 86 ? -5.347 14.126 -3.298 1.00 96.31 86 LYS A C 1
ATOM 713 O O . LYS A 1 86 ? -5.866 13.240 -2.630 1.00 96.31 86 LYS A O 1
ATOM 718 N N . ALA A 1 87 ? -6.020 14.817 -4.220 1.00 97.19 87 ALA A N 1
ATOM 719 C CA . ALA A 1 87 ? -7.438 14.584 -4.504 1.00 97.19 87 ALA A CA 1
ATOM 720 C C . ALA A 1 87 ? -7.704 13.155 -5.012 1.00 97.19 87 ALA A C 1
ATOM 722 O O . ALA A 1 87 ? -8.612 12.487 -4.526 1.00 97.19 87 ALA A O 1
ATOM 723 N N . ILE A 1 88 ? -6.856 12.670 -5.924 1.00 97.75 88 ILE A N 1
ATOM 724 C CA . ILE A 1 88 ? -6.946 11.323 -6.496 1.00 97.75 88 ILE A CA 1
ATOM 725 C C . ILE A 1 88 ? -6.618 10.274 -5.429 1.00 97.75 88 ILE A C 1
ATOM 727 O O . ILE A 1 88 ? -7.343 9.292 -5.302 1.00 97.75 88 ILE A O 1
ATOM 731 N N . ARG A 1 89 ? -5.582 10.500 -4.605 1.00 97.62 89 ARG A N 1
ATOM 732 C CA . ARG A 1 89 ? -5.247 9.587 -3.498 1.00 97.62 89 ARG A CA 1
ATOM 733 C C . ARG A 1 89 ? -6.426 9.400 -2.558 1.00 97.62 89 ARG A C 1
ATOM 735 O O . ARG A 1 89 ? -6.795 8.269 -2.279 1.00 97.62 89 ARG A O 1
ATOM 742 N N . LYS A 1 90 ? -7.053 10.502 -2.133 1.00 97.88 90 LYS A N 1
ATOM 743 C CA . LYS A 1 90 ? -8.229 10.458 -1.259 1.00 97.88 90 LYS A CA 1
ATOM 744 C C . LYS A 1 90 ? -9.346 9.610 -1.866 1.00 97.88 90 LYS A C 1
ATOM 746 O O . LYS A 1 90 ? -9.925 8.798 -1.157 1.00 97.88 90 LYS A O 1
ATOM 751 N N . GLN A 1 91 ? -9.635 9.779 -3.155 1.00 98.06 91 GLN A N 1
ATOM 752 C CA . GLN A 1 91 ? -10.651 8.979 -3.838 1.00 98.06 91 GLN A CA 1
ATOM 753 C C . GLN A 1 91 ? -10.299 7.484 -3.825 1.00 98.06 91 GLN A C 1
ATOM 755 O O . GLN A 1 91 ? -11.115 6.688 -3.369 1.00 98.06 91 GLN A O 1
ATOM 760 N N . ILE A 1 92 ? -9.080 7.124 -4.245 1.00 97.12 92 ILE A N 1
ATOM 761 C CA . ILE A 1 92 ? -8.606 5.730 -4.275 1.00 97.12 92 ILE A CA 1
ATOM 762 C C . ILE A 1 92 ? -8.690 5.102 -2.882 1.00 97.12 92 ILE A C 1
ATOM 764 O O . ILE A 1 92 ? -9.241 4.017 -2.729 1.00 97.12 92 ILE A O 1
ATOM 768 N N . ILE A 1 93 ? -8.174 5.786 -1.857 1.00 97.81 93 ILE A N 1
ATOM 769 C CA . ILE A 1 93 ? -8.147 5.264 -0.486 1.00 97.81 93 ILE A CA 1
ATOM 770 C C . ILE A 1 93 ? -9.572 5.021 0.015 1.00 97.81 93 ILE A C 1
ATOM 772 O O . ILE A 1 93 ? -9.860 3.948 0.537 1.00 97.81 93 ILE A O 1
ATOM 776 N N . MET A 1 94 ? -10.479 5.982 -0.176 1.00 97.94 94 MET A N 1
ATOM 777 C CA . MET A 1 94 ? -11.867 5.836 0.267 1.00 97.94 94 MET A CA 1
ATOM 778 C C . MET A 1 94 ? -12.598 4.703 -0.461 1.00 97.94 94 MET A C 1
ATOM 780 O O . MET A 1 94 ? -13.360 3.985 0.178 1.00 97.94 94 MET A O 1
ATOM 784 N N . GLU A 1 95 ? -12.346 4.516 -1.757 1.00 97.75 95 GLU A N 1
ATOM 785 C CA . GLU A 1 95 ? -12.897 3.398 -2.531 1.00 97.75 95 GLU A CA 1
ATOM 786 C C . GLU A 1 95 ? -12.391 2.047 -2.005 1.00 97.75 95 GLU A C 1
ATOM 788 O O . GLU A 1 95 ? -13.185 1.130 -1.811 1.00 97.75 95 GLU A O 1
ATOM 793 N N . LYS A 1 96 ? -11.086 1.918 -1.722 1.00 95.69 96 LYS A N 1
ATOM 794 C CA . LYS A 1 96 ? -10.517 0.660 -1.204 1.00 95.69 96 LYS A CA 1
ATOM 795 C C . LYS A 1 96 ? -10.984 0.347 0.211 1.00 95.69 96 LYS A C 1
ATOM 797 O O . LYS A 1 96 ? -11.289 -0.804 0.499 1.00 95.69 96 LYS A O 1
ATOM 802 N N . LEU A 1 97 ? -11.101 1.362 1.062 1.00 96.38 97 LEU A N 1
ATOM 803 C CA . LEU A 1 97 ? -11.664 1.216 2.402 1.00 96.38 97 LEU A CA 1
ATOM 804 C C . LEU A 1 97 ? -13.127 0.743 2.375 1.00 96.38 97 LEU A C 1
ATOM 806 O O . LEU A 1 97 ? -13.510 -0.083 3.198 1.00 96.38 97 LEU A O 1
ATOM 810 N N . GLU A 1 98 ? -13.934 1.257 1.442 1.00 97.06 98 GLU A N 1
ATOM 811 C CA . GLU A 1 98 ? -15.323 0.820 1.245 1.00 97.06 98 GLU A CA 1
ATOM 812 C C . GLU A 1 98 ? -15.382 -0.617 0.715 1.00 97.06 98 GLU A C 1
ATOM 814 O O . GLU A 1 98 ? -16.088 -1.447 1.270 1.00 97.06 98 GLU A O 1
ATOM 819 N N . MET A 1 99 ? -14.585 -0.935 -0.311 1.00 96.38 99 MET A N 1
ATOM 820 C CA . MET A 1 99 ? -14.512 -2.274 -0.910 1.00 96.38 99 MET A CA 1
ATOM 821 C C . MET A 1 99 ? -14.155 -3.358 0.118 1.00 96.38 99 MET A C 1
ATOM 823 O O . MET A 1 99 ? -14.620 -4.489 0.015 1.00 96.38 99 MET A O 1
ATOM 827 N N . LEU A 1 100 ? -13.324 -3.008 1.102 1.00 93.81 100 LEU A N 1
ATOM 828 C CA . LEU A 1 100 ? -12.892 -3.893 2.181 1.00 93.81 100 LEU A CA 1
ATOM 829 C C . LEU A 1 100 ? -13.809 -3.843 3.416 1.00 93.81 100 LEU A C 1
ATOM 831 O O . LEU A 1 100 ? -13.550 -4.563 4.374 1.00 93.81 100 LEU A O 1
ATOM 835 N N . ASN A 1 101 ? -14.873 -3.029 3.408 1.00 96.00 101 ASN A N 1
ATOM 836 C CA . ASN A 1 101 ? -15.780 -2.815 4.544 1.00 96.00 101 ASN A CA 1
ATOM 837 C C . ASN A 1 101 ? -15.065 -2.402 5.850 1.00 96.00 101 ASN A C 1
ATOM 839 O O . ASN A 1 101 ? -15.428 -2.866 6.926 1.00 96.00 101 ASN A O 1
ATOM 843 N N . ILE A 1 102 ? -14.049 -1.535 5.753 1.00 96.25 102 ILE A N 1
ATOM 844 C CA . ILE A 1 102 ? -13.244 -1.044 6.897 1.00 96.25 102 ILE A CA 1
ATOM 845 C C . ILE A 1 102 ? -13.165 0.489 6.952 1.00 96.25 102 ILE A C 1
ATOM 847 O O . ILE A 1 102 ? -12.245 1.087 7.521 1.00 96.25 102 ILE A O 1
ATOM 851 N N . LYS A 1 103 ? -14.109 1.179 6.315 1.00 96.62 103 LYS A N 1
ATOM 852 C CA . LYS A 1 103 ? -14.106 2.645 6.180 1.00 96.62 103 LYS A CA 1
ATOM 853 C C . LYS A 1 103 ? -14.156 3.382 7.512 1.00 96.62 103 LYS A C 1
ATOM 855 O O . LYS A 1 103 ? -13.579 4.464 7.647 1.00 96.62 103 LYS A O 1
ATOM 860 N N . GLU A 1 104 ? -14.818 2.811 8.500 1.00 96.44 104 GLU A N 1
ATOM 861 C CA . GLU A 1 104 ? -14.878 3.298 9.873 1.00 96.44 104 GLU A CA 1
ATOM 862 C C . GLU A 1 104 ? -13.526 3.207 10.598 1.00 96.44 104 GLU A C 1
ATOM 864 O O . GLU A 1 104 ? -13.274 3.982 11.523 1.00 96.44 104 GLU A O 1
ATOM 869 N N . LEU A 1 105 ? -12.619 2.332 10.147 1.00 96.50 105 LEU A N 1
ATOM 870 C CA . LEU A 1 105 ? -11.279 2.174 10.718 1.00 96.50 105 LEU A CA 1
ATOM 871 C C . LEU A 1 105 ? -10.270 3.185 10.169 1.00 96.50 105 LEU A C 1
ATOM 873 O O . LEU A 1 105 ? -9.165 3.269 10.692 1.00 96.50 105 LEU A O 1
ATOM 877 N N . LYS A 1 106 ? -10.634 3.993 9.164 1.00 97.06 106 LYS A N 1
ATOM 878 C CA . LYS A 1 106 ? -9.710 4.889 8.441 1.00 97.06 106 LYS A CA 1
ATOM 879 C C . LYS A 1 106 ? -8.800 5.740 9.342 1.00 97.06 106 LYS A C 1
ATOM 881 O O . LYS A 1 106 ? -7.651 5.972 8.995 1.00 97.06 106 LYS A O 1
ATOM 886 N N . ASN A 1 107 ? -9.314 6.200 10.486 1.00 97.56 107 ASN A N 1
ATOM 887 C CA . ASN A 1 107 ? -8.609 7.088 11.416 1.00 97.56 107 ASN A CA 1
ATOM 888 C C . ASN A 1 107 ? -7.950 6.332 12.584 1.00 97.56 107 ASN A C 1
ATOM 890 O O . ASN A 1 107 ? -7.330 6.957 13.441 1.00 97.56 107 ASN A O 1
ATOM 894 N N . LYS A 1 108 ? -8.124 5.010 12.672 1.00 97.31 108 LYS A N 1
ATOM 895 C CA . LYS A 1 108 ? -7.538 4.191 13.734 1.00 97.31 108 LYS A CA 1
ATOM 896 C C . LYS A 1 108 ? -6.074 3.899 13.429 1.00 97.31 108 LYS A C 1
ATOM 898 O O . LYS A 1 108 ? -5.688 3.786 12.269 1.00 97.31 108 LYS A O 1
ATOM 903 N N . LEU A 1 109 ? -5.278 3.754 14.483 1.00 96.38 109 LEU A N 1
ATOM 904 C CA . LEU A 1 109 ? -3.917 3.218 14.393 1.00 96.38 109 LEU A CA 1
ATOM 905 C C . LEU A 1 109 ? -3.951 1.679 14.350 1.00 96.38 109 LEU A C 1
ATOM 907 O O . LEU A 1 109 ? -4.898 1.106 14.897 1.00 96.38 109 LEU A O 1
ATOM 911 N N . PRO A 1 110 ? -2.913 1.012 13.808 1.00 93.38 110 PRO A N 1
ATOM 912 C CA . PRO A 1 110 ? -2.810 -0.448 13.744 1.00 93.38 110 PRO A CA 1
ATOM 913 C C . PRO A 1 110 ? -3.045 -1.171 15.077 1.00 93.38 110 PRO A C 1
ATOM 915 O O . PRO A 1 110 ? -3.639 -2.239 15.110 1.00 93.38 110 PRO A O 1
ATOM 918 N N . ILE A 1 111 ? -2.664 -0.566 16.206 1.00 93.25 111 ILE A N 1
ATOM 919 C CA . ILE A 1 111 ? -2.903 -1.149 17.538 1.00 93.25 111 ILE A CA 1
ATOM 920 C C . ILE A 1 111 ? -4.397 -1.237 17.921 1.00 93.25 111 ILE A C 1
ATOM 922 O O . ILE A 1 111 ? -4.758 -1.951 18.850 1.00 93.25 111 ILE A O 1
ATOM 926 N N . HIS A 1 112 ? -5.277 -0.521 17.216 1.00 93.12 112 HIS A N 1
ATOM 927 C CA . HIS A 1 112 ? -6.717 -0.448 17.494 1.00 93.12 112 HIS A CA 1
ATOM 928 C C . HIS A 1 112 ? -7.581 -1.211 16.475 1.00 93.12 112 HIS A C 1
ATOM 930 O O . HIS A 1 112 ? -8.803 -1.011 16.437 1.00 93.12 112 HIS A O 1
ATOM 936 N N . ILE A 1 113 ? -6.968 -2.036 15.626 1.00 91.81 113 ILE A N 1
ATOM 937 C CA . ILE A 1 113 ? -7.660 -2.887 14.653 1.00 91.81 113 ILE A CA 1
ATOM 938 C C . ILE A 1 113 ? -7.296 -4.351 14.904 1.00 91.81 113 ILE A C 1
ATOM 940 O O . ILE A 1 113 ? -6.243 -4.658 15.462 1.00 91.81 113 ILE A O 1
ATOM 944 N N . SER A 1 114 ? -8.199 -5.265 14.555 1.00 89.25 114 SER A N 1
ATOM 945 C CA . SER A 1 114 ? -7.905 -6.698 14.650 1.00 89.25 114 SER A CA 1
ATOM 946 C C . SER A 1 114 ? -6.885 -7.101 13.583 1.00 89.25 114 SER A C 1
ATOM 948 O O . SER A 1 114 ? -6.843 -6.475 12.536 1.00 89.25 114 SER A O 1
ATOM 950 N N . GLY A 1 115 ? -6.136 -8.189 13.774 1.00 83.06 115 GLY A N 1
ATOM 951 C CA . GLY A 1 115 ? -5.172 -8.639 12.758 1.00 83.06 115 GLY A CA 1
ATOM 952 C C . GLY A 1 115 ? -5.790 -9.049 11.411 1.00 83.06 115 GLY A C 1
ATOM 953 O O . GLY A 1 115 ? -5.081 -9.135 10.424 1.00 83.06 115 GLY A O 1
ATOM 954 N N . GLY A 1 116 ? -7.097 -9.324 11.342 1.00 82.50 116 GLY A N 1
ATOM 955 C CA . GLY A 1 116 ? -7.773 -9.600 10.068 1.00 82.50 116 GLY A CA 1
ATOM 956 C C . GLY A 1 116 ? -8.244 -8.349 9.316 1.00 82.50 116 GLY A C 1
ATOM 957 O O . GLY A 1 116 ? -8.690 -8.477 8.178 1.00 82.50 116 GLY A O 1
ATOM 958 N N . GLN A 1 117 ? -8.195 -7.182 9.966 1.00 81.12 117 GLN A N 1
ATOM 959 C CA . GLN A 1 117 ? -8.591 -5.874 9.434 1.00 81.12 117 GLN A CA 1
ATOM 960 C C . GLN A 1 117 ? -7.358 -5.101 8.969 1.00 81.12 117 GLN A C 1
ATOM 962 O O . GLN A 1 117 ? -7.492 -4.367 7.967 1.00 81.12 117 GLN A O 1
#

Radius of gyration: 17.41 Å; chains: 1; bounding box: 38×38×44 Å

Secondary structure (DSSP, 8-state):
----TT-------SS------TT-----SSS--EETTEE-TTS-HHHHHHHHHHH-----TTTT--TTS-HHHHHHHHHHHTT--HHHHHHHHHHHHHHTT-GGGTT--GGGS-TT-

Foldseek 3Di:
DQDQDPPPPDDDDDDDDDDDRPDRDRADPDDFDDDVNDGPNPDDPVVVVVCCLPPNDDADLQRPADQPDFPLVSQLVSVVVVVPDPVVSVVVSCVVCVVVVNNVRRGPGPVPDDSVD

pLDDT: mean 74.01, std 24.1, range [24.89, 98.06]